Protein AF-A0A932CBG5-F1 (afdb_monomer)

pLDDT: mean 87.13, std 7.68, range [54.41, 96.56]

Secondary structure (DSSP, 8-state):
--HHHHHHHHTT-EEE-SSSS--HHHHHHHHHH--SEEE--GGG-S-HHHHHHHHHHHHTT-

Radius of gyration: 12.22 Å; Cα contacts (8 Å, |Δi|>4): 75; chains: 1; bounding box: 32×18×33 Å

Structure (mmCIF, N/CA/C/O backbone):
data_AF-A0A932CBG5-F1
#
_entry.id   AF-A0A932CBG5-F1
#
loop_
_atom_site.group_PDB
_atom_site.id
_atom_site.type_symbol
_atom_site.label_atom_id
_atom_site.label_alt_id
_atom_site.label_comp_id
_atom_site.label_asym_id
_atom_site.label_entity_id
_atom_site.label_seq_id
_atom_site.pdbx_PDB_ins_code
_atom_site.Cartn_x
_atom_site.Cartn_y
_atom_site.Cartn_z
_atom_site.occupancy
_atom_site.B_iso_or_equiv
_atom_site.auth_seq_id
_atom_site.auth_comp_id
_atom_site.auth_asym_id
_atom_site.auth_atom_id
_atom_site.pdbx_PDB_model_num
ATOM 1 N N . MET A 1 1 ? 17.699 4.025 -18.356 1.00 54.41 1 M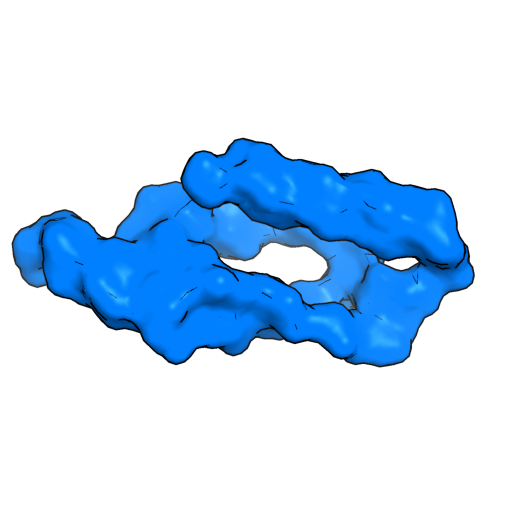ET A N 1
ATOM 2 C CA . MET A 1 1 ? 16.968 2.769 -18.635 1.00 54.41 1 MET A CA 1
ATOM 3 C C . MET A 1 1 ? 15.702 3.132 -19.390 1.00 54.41 1 MET A C 1
ATOM 5 O O . MET A 1 1 ? 15.051 4.071 -18.940 1.00 54.41 1 MET A O 1
ATOM 9 N N . PRO A 1 2 ? 15.374 2.486 -20.521 1.00 58.69 2 PRO A N 1
ATOM 10 C CA . PRO A 1 2 ? 14.124 2.760 -21.225 1.00 58.69 2 PRO A CA 1
ATOM 11 C C . PRO A 1 2 ? 12.938 2.528 -20.280 1.00 58.69 2 PRO A C 1
ATOM 13 O O . PRO A 1 2 ? 12.954 1.596 -19.476 1.00 58.69 2 PRO A O 1
ATOM 16 N N . SER A 1 3 ? 11.940 3.409 -20.339 1.00 66.88 3 SER A N 1
ATOM 17 C CA . SER A 1 3 ? 10.790 3.445 -19.422 1.00 66.88 3 SER A CA 1
ATOM 18 C C . SER A 1 3 ? 9.9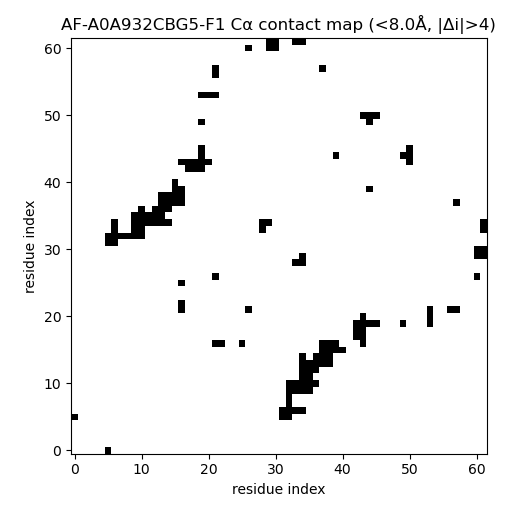97 2.134 -19.371 1.00 66.88 3 SER A C 1
ATOM 20 O O . SER A 1 3 ? 9.433 1.822 -18.327 1.00 66.88 3 SER A O 1
ATOM 22 N N . GLY A 1 4 ? 10.015 1.342 -20.451 1.00 80.31 4 GLY A N 1
ATOM 23 C CA . GLY A 1 4 ? 9.382 0.019 -20.513 1.00 80.31 4 GLY A CA 1
ATOM 24 C C . GLY A 1 4 ? 9.934 -0.968 -19.482 1.00 80.31 4 GLY A C 1
ATOM 25 O O . GLY A 1 4 ? 9.169 -1.507 -18.696 1.00 80.31 4 GLY A O 1
ATOM 26 N N . ILE A 1 5 ? 11.263 -1.092 -19.365 1.00 87.50 5 ILE A N 1
ATOM 27 C CA . ILE A 1 5 ? 11.894 -2.043 -18.428 1.00 87.50 5 ILE A CA 1
ATOM 28 C C . ILE A 1 5 ? 11.531 -1.735 -16.970 1.00 87.50 5 ILE A C 1
ATOM 30 O O . ILE A 1 5 ? 11.377 -2.647 -16.164 1.00 87.50 5 I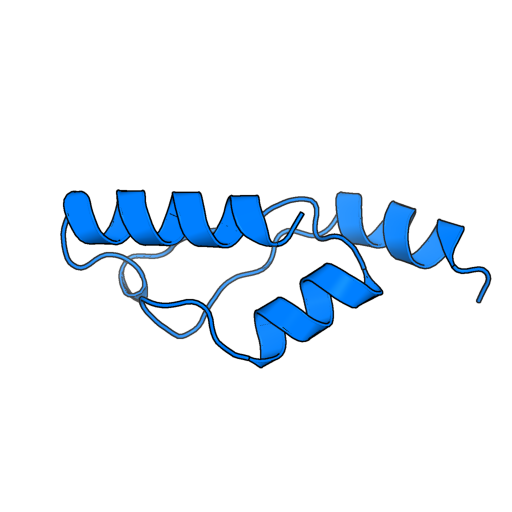LE A O 1
ATOM 34 N N . ARG A 1 6 ? 11.394 -0.454 -16.604 1.00 85.19 6 ARG A N 1
ATOM 35 C CA . ARG A 1 6 ? 11.009 -0.077 -15.233 1.00 85.19 6 ARG A CA 1
ATOM 36 C C . ARG A 1 6 ? 9.588 -0.520 -14.902 1.00 85.19 6 ARG A C 1
ATOM 38 O O . ARG A 1 6 ? 9.367 -0.987 -13.790 1.00 85.19 6 ARG A O 1
ATOM 45 N N . ARG A 1 7 ? 8.670 -0.401 -15.866 1.00 86.94 7 ARG A N 1
ATOM 46 C CA . ARG A 1 7 ? 7.291 -0.883 -15.739 1.00 86.94 7 ARG A CA 1
ATOM 47 C C . ARG A 1 7 ? 7.235 -2.405 -15.692 1.00 86.94 7 ARG A C 1
ATOM 49 O O . ARG A 1 7 ? 6.626 -2.946 -14.780 1.00 86.94 7 ARG A O 1
ATOM 56 N N . ASP A 1 8 ? 7.948 -3.084 -16.588 1.00 90.56 8 ASP A N 1
ATOM 57 C CA . ASP A 1 8 ? 8.001 -4.552 -16.617 1.00 90.56 8 ASP A CA 1
ATOM 58 C C . ASP A 1 8 ? 8.537 -5.124 -15.298 1.00 90.56 8 ASP A C 1
ATOM 60 O O . ASP A 1 8 ? 7.980 -6.071 -14.751 1.00 90.56 8 ASP A O 1
ATOM 64 N N . ILE A 1 9 ? 9.589 -4.510 -14.743 1.00 90.25 9 ILE A N 1
ATOM 65 C CA . ILE A 1 9 ? 10.112 -4.879 -13.423 1.00 90.25 9 ILE A CA 1
ATOM 66 C C . ILE A 1 9 ? 9.086 -4.566 -12.332 1.00 90.25 9 ILE A C 1
ATOM 68 O O . ILE A 1 9 ? 8.870 -5.401 -11.460 1.00 90.25 9 ILE A O 1
ATOM 72 N N . GLY A 1 10 ? 8.443 -3.396 -12.360 1.00 90.56 10 GLY A N 1
ATOM 73 C CA . GLY A 1 10 ? 7.469 -3.010 -11.341 1.00 90.56 10 GLY A CA 1
ATOM 74 C C . GLY A 1 10 ? 6.258 -3.936 -11.265 1.00 90.56 10 GLY A C 1
ATOM 75 O O . GLY A 1 10 ? 5.812 -4.235 -10.159 1.00 90.56 10 GLY A O 1
ATOM 76 N N . GLN A 1 11 ? 5.808 -4.500 -12.390 1.00 91.31 11 GLN A N 1
ATOM 77 C CA . GLN A 1 11 ? 4.748 -5.518 -12.423 1.00 91.31 11 GLN A CA 1
ATOM 78 C C . GLN A 1 11 ? 5.112 -6.809 -11.666 1.00 91.31 11 GLN A C 1
ATOM 80 O O . GLN A 1 11 ? 4.224 -7.556 -11.263 1.00 91.31 11 GLN A O 1
ATOM 85 N N . LEU A 1 12 ? 6.401 -7.067 -11.428 1.00 93.12 12 LEU A N 1
ATOM 86 C CA . LEU A 1 12 ? 6.886 -8.214 -10.649 1.00 93.12 12 LEU A CA 1
ATOM 87 C C . LEU A 1 12 ? 7.060 -7.895 -9.156 1.00 93.12 12 LEU A C 1
ATOM 89 O O . LEU A 1 12 ? 7.401 -8.782 -8.372 1.00 93.12 12 LEU A O 1
ATOM 93 N N . LEU A 1 13 ? 6.865 -6.638 -8.753 1.00 90.12 13 LEU A N 1
ATOM 94 C CA . LEU A 1 13 ? 7.077 -6.180 -7.385 1.00 90.12 13 LEU A CA 1
ATOM 95 C C . LEU A 1 13 ? 5.755 -6.042 -6.631 1.00 90.12 13 LEU A C 1
ATOM 97 O O . LEU A 1 13 ? 4.795 -5.441 -7.114 1.00 90.12 13 LEU A O 1
ATOM 101 N N . ILE A 1 14 ? 5.755 -6.537 -5.393 1.00 89.56 14 ILE A N 1
ATOM 102 C CA . ILE A 1 14 ? 4.675 -6.342 -4.425 1.00 89.56 14 ILE A CA 1
ATOM 103 C C . ILE A 1 14 ? 5.225 -5.508 -3.266 1.00 89.56 14 ILE A C 1
ATOM 105 O O . ILE A 1 14 ? 6.164 -5.918 -2.582 1.00 89.56 14 ILE A O 1
ATOM 109 N N . GLY A 1 15 ? 4.656 -4.320 -3.059 1.00 86.69 15 GLY A N 1
ATOM 110 C CA . GLY A 1 15 ? 5.086 -3.380 -2.020 1.00 86.69 15 GLY A CA 1
ATOM 111 C C . GLY A 1 15 ? 4.298 -3.527 -0.720 1.00 86.69 15 GLY A C 1
ATOM 112 O O . GLY A 1 15 ? 3.121 -3.871 -0.742 1.00 86.69 15 GLY A O 1
ATOM 113 N N . SER A 1 16 ? 4.918 -3.217 0.421 1.00 85.69 16 SER A N 1
ATOM 114 C CA . SER A 1 16 ? 4.200 -3.064 1.697 1.00 85.69 16 SER A CA 1
ATOM 115 C C . SER A 1 16 ? 4.166 -1.607 2.137 1.00 85.69 16 SER A C 1
ATOM 117 O O . SER A 1 16 ? 5.074 -0.841 1.810 1.00 85.69 16 SER A O 1
ATOM 119 N N . VAL A 1 17 ? 3.150 -1.240 2.916 1.00 84.75 17 VAL A N 1
ATOM 120 C CA . VAL A 1 17 ? 2.927 0.141 3.359 1.00 84.75 17 VAL A CA 1
ATOM 121 C C . VAL A 1 17 ? 3.119 0.239 4.879 1.00 84.75 17 VAL A C 1
ATOM 123 O O . VAL A 1 17 ? 2.706 -0.670 5.609 1.00 84.75 17 VAL A O 1
ATOM 126 N N . PRO A 1 18 ? 3.769 1.296 5.400 1.00 85.00 18 PRO A N 1
ATOM 127 C CA . PRO A 1 18 ? 3.956 1.475 6.841 1.00 85.00 18 PRO A CA 1
ATOM 128 C C . PRO A 1 18 ? 2.758 2.139 7.546 1.00 85.00 18 PRO A C 1
ATOM 130 O O . PRO A 1 18 ? 2.847 2.400 8.739 1.00 85.00 18 PRO A O 1
ATOM 133 N N . ALA A 1 19 ? 1.663 2.421 6.835 1.00 84.19 19 ALA A N 1
ATOM 134 C CA . ALA A 1 19 ? 0.510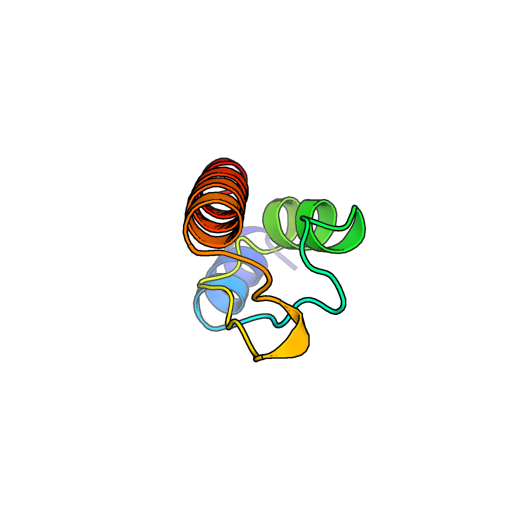 3.182 7.316 1.00 84.19 19 ALA A CA 1
ATOM 135 C C . ALA A 1 19 ? -0.823 2.549 6.876 1.00 84.19 19 ALA A C 1
ATOM 137 O O . ALA A 1 19 ? -0.847 1.669 6.013 1.00 84.19 19 ALA A O 1
ATOM 138 N N . THR A 1 20 ? -1.928 3.019 7.454 1.00 86.56 20 THR A N 1
ATOM 139 C CA . THR A 1 20 ? -3.311 2.611 7.138 1.00 86.56 20 THR A CA 1
ATOM 140 C C . THR A 1 20 ? -3.933 3.440 6.009 1.00 86.56 20 THR A C 1
ATOM 142 O O . THR A 1 20 ? -5.058 3.184 5.594 1.00 86.56 20 THR A O 1
ATOM 145 N N . THR A 1 21 ? -3.179 4.396 5.457 1.00 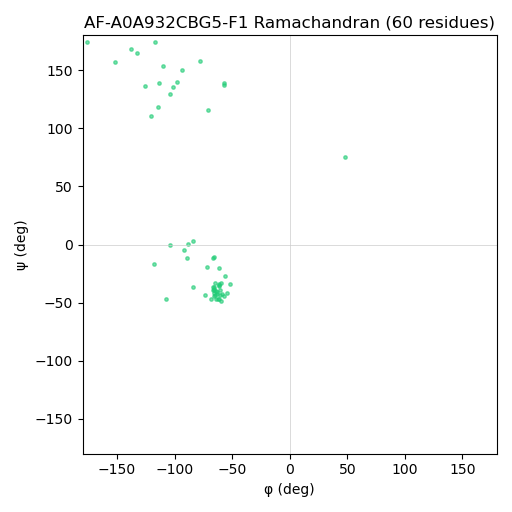85.44 21 THR A N 1
ATOM 146 C CA . THR A 1 21 ? -3.525 5.225 4.291 1.00 85.44 21 THR A CA 1
ATOM 147 C C . THR A 1 21 ? -2.356 5.279 3.308 1.00 85.44 21 THR A C 1
ATOM 149 O O . THR A 1 21 ? -1.234 4.890 3.643 1.00 85.44 21 THR A O 1
ATOM 152 N N . ILE A 1 22 ? -2.606 5.714 2.069 1.00 84.50 22 ILE A N 1
ATOM 153 C CA . ILE A 1 22 ? -1.572 5.767 1.027 1.00 84.50 22 ILE A CA 1
ATOM 154 C C . ILE A 1 22 ? -0.560 6.882 1.314 1.00 84.50 22 ILE A C 1
ATOM 156 O O . ILE A 1 22 ? -0.912 8.062 1.201 1.00 84.50 22 ILE A O 1
ATOM 160 N N . PRO A 1 23 ? 0.716 6.546 1.571 1.00 85.81 23 PRO A N 1
ATOM 161 C CA . PRO A 1 23 ? 1.750 7.541 1.785 1.00 85.81 23 PRO A CA 1
ATOM 162 C C . PRO A 1 23 ? 2.217 8.132 0.446 1.00 85.81 23 PRO A C 1
ATOM 164 O O . PRO A 1 23 ? 2.070 7.525 -0.623 1.00 85.81 23 PRO A O 1
ATOM 167 N N . ALA A 1 24 ? 2.800 9.329 0.488 1.00 84.44 24 ALA A N 1
ATOM 168 C CA . ALA A 1 24 ? 3.235 10.049 -0.710 1.00 84.44 24 ALA A CA 1
ATOM 169 C C . ALA A 1 24 ? 4.282 9.263 -1.521 1.00 84.44 24 ALA A C 1
ATOM 171 O O . ALA A 1 24 ? 4.289 9.303 -2.753 1.00 84.44 24 ALA A O 1
ATOM 172 N N . GLU A 1 25 ? 5.126 8.495 -0.841 1.00 82.94 25 GLU A N 1
ATOM 173 C CA . GLU A 1 25 ? 6.176 7.659 -1.416 1.00 82.94 25 GLU A CA 1
ATOM 174 C C . GLU A 1 25 ? 5.589 6.553 -2.297 1.00 82.94 25 GLU A C 1
ATOM 176 O O . GLU A 1 25 ? 6.087 6.312 -3.398 1.00 82.94 25 GLU A O 1
ATOM 181 N N . LEU A 1 26 ? 4.479 5.935 -1.874 1.00 83.25 26 LEU A N 1
ATOM 182 C CA . LEU A 1 26 ? 3.811 4.894 -2.658 1.00 83.25 26 LEU A CA 1
ATOM 183 C C . LEU A 1 26 ? 3.228 5.467 -3.956 1.00 83.25 26 LEU A C 1
ATOM 185 O O . LEU A 1 26 ? 3.322 4.836 -5.006 1.00 83.25 26 LEU A O 1
ATOM 189 N N . ARG A 1 27 ? 2.711 6.703 -3.915 1.00 85.56 27 ARG A N 1
ATOM 190 C CA . ARG A 1 27 ? 2.223 7.416 -5.112 1.00 85.56 27 ARG A CA 1
ATOM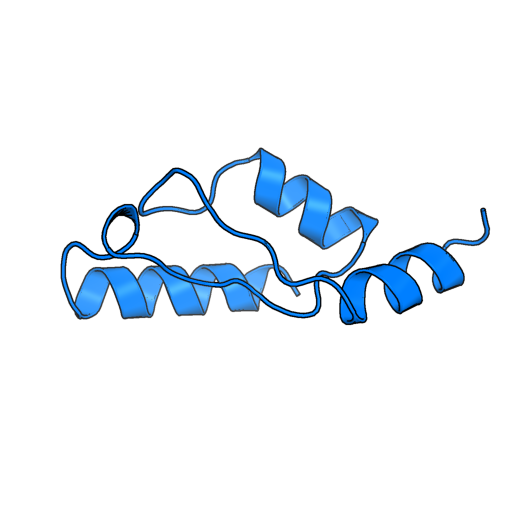 191 C C . ARG A 1 27 ? 3.344 7.713 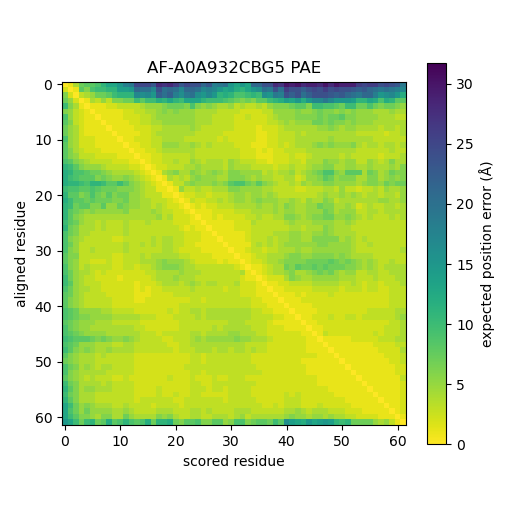-6.106 1.00 85.56 27 ARG A C 1
ATOM 193 O O . ARG A 1 27 ? 3.108 7.768 -7.312 1.00 85.56 27 ARG A O 1
ATOM 200 N N . SER A 1 28 ? 4.553 7.966 -5.618 1.00 86.56 28 SER A N 1
ATOM 201 C CA . SER A 1 28 ? 5.725 8.186 -6.472 1.00 86.56 28 SER A CA 1
ATOM 202 C C . SER A 1 28 ? 6.206 6.875 -7.097 1.00 86.56 28 SER A C 1
ATOM 204 O O . SER A 1 28 ? 6.422 6.828 -8.306 1.00 86.56 28 SER A O 1
ATOM 206 N N . LEU A 1 29 ? 6.262 5.792 -6.313 1.00 84.81 29 LEU A N 1
ATOM 207 C CA . LEU A 1 29 ? 6.629 4.459 -6.803 1.00 84.81 29 LEU A CA 1
ATOM 208 C C . LEU A 1 29 ? 5.637 3.916 -7.838 1.00 84.81 29 LEU A C 1
ATOM 210 O O . LEU A 1 29 ? 6.062 3.398 -8.868 1.00 84.81 29 LEU A O 1
ATOM 214 N N . ALA A 1 30 ? 4.331 4.078 -7.611 1.00 85.94 30 ALA A N 1
ATOM 215 C CA . ALA A 1 30 ? 3.303 3.663 -8.564 1.00 85.94 30 ALA A CA 1
ATOM 216 C C . ALA A 1 30 ? 3.447 4.390 -9.913 1.00 85.94 30 ALA A C 1
ATOM 218 O O . ALA A 1 30 ? 3.431 3.750 -10.962 1.00 85.94 30 ALA A O 1
ATOM 219 N N . ARG A 1 31 ? 3.697 5.708 -9.897 1.00 84.69 31 ARG A N 1
ATOM 220 C CA . ARG A 1 31 ? 3.903 6.501 -11.122 1.00 84.69 31 ARG A CA 1
ATOM 221 C C . ARG A 1 31 ? 5.165 6.114 -11.893 1.00 84.69 31 ARG A C 1
ATOM 223 O O . ARG A 1 31 ? 5.151 6.126 -13.123 1.00 84.69 31 ARG A O 1
ATOM 230 N N . GLU A 1 32 ? 6.254 5.810 -11.192 1.00 85.94 32 GLU A N 1
ATOM 231 C CA . GLU A 1 32 ? 7.547 5.533 -11.827 1.00 85.94 32 GLU A CA 1
ATOM 232 C C . GLU A 1 32 ? 7.687 4.078 -12.298 1.00 85.94 32 GLU A C 1
ATOM 234 O O . GLU A 1 32 ? 8.264 3.834 -13.360 1.00 85.94 32 GLU A O 1
ATOM 239 N N . PHE A 1 33 ? 7.147 3.125 -11.535 1.00 85.69 33 PHE A N 1
ATOM 240 C CA . PHE A 1 33 ? 7.367 1.696 -11.757 1.00 85.69 33 PHE A CA 1
ATOM 241 C C . PHE A 1 33 ? 6.100 0.910 -12.091 1.00 85.69 33 PHE A C 1
ATOM 243 O O . PHE A 1 33 ? 6.244 -0.184 -12.607 1.00 85.69 33 PHE A O 1
ATOM 250 N N . GLN A 1 34 ? 4.888 1.425 -11.851 1.00 86.56 34 GLN A N 1
ATOM 251 C CA . GLN A 1 34 ? 3.641 0.644 -11.937 1.00 86.56 34 GLN A CA 1
ATOM 252 C C . GLN A 1 34 ? 3.759 -0.686 -11.179 1.00 86.56 34 GLN A C 1
ATOM 254 O O . GLN A 1 34 ? 3.939 -1.746 -11.775 1.00 86.56 34 GLN A O 1
ATOM 259 N N . LEU A 1 35 ? 3.708 -0.619 -9.847 1.00 87.06 35 LEU A N 1
ATOM 260 C CA . LEU A 1 35 ? 3.798 -1.804 -8.992 1.00 87.06 35 LEU A CA 1
ATOM 261 C C . LEU A 1 35 ? 2.703 -2.826 -9.341 1.00 87.06 35 LEU A C 1
ATOM 263 O O . LEU A 1 35 ? 1.545 -2.454 -9.518 1.00 87.06 35 LEU A O 1
ATOM 267 N N . GLY A 1 36 ? 3.068 -4.107 -9.392 1.00 88.38 36 GLY A N 1
ATOM 268 C CA . GLY A 1 36 ? 2.144 -5.208 -9.681 1.00 88.38 36 GLY A CA 1
ATOM 269 C C . GLY A 1 36 ? 1.167 -5.506 -8.543 1.00 88.38 36 GLY A C 1
ATOM 270 O O . GLY A 1 36 ? 0.119 -6.106 -8.769 1.00 88.38 36 GLY A O 1
ATOM 271 N N . GLY A 1 37 ? 1.475 -5.073 -7.317 1.00 89.75 37 GLY A N 1
ATOM 272 C CA . GLY A 1 37 ? 0.543 -5.181 -6.200 1.00 89.75 37 GLY A CA 1
ATOM 273 C C . GLY A 1 37 ? 1.025 -4.553 -4.897 1.00 89.75 37 GLY A C 1
ATOM 274 O O . GLY A 1 37 ? 2.169 -4.111 -4.758 1.00 89.75 37 GLY A O 1
ATOM 275 N N . VAL A 1 38 ? 0.127 -4.552 -3.913 1.00 90.12 38 VAL A N 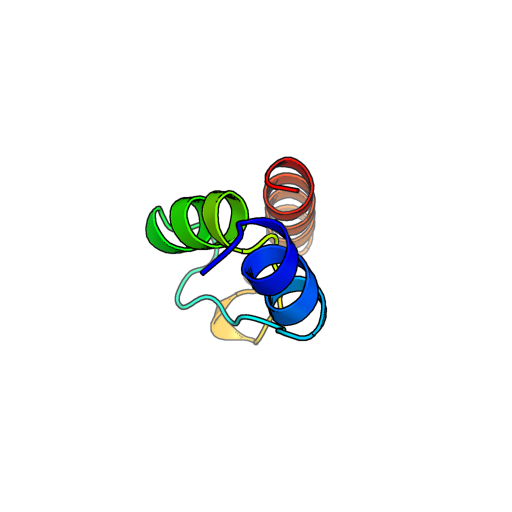1
ATOM 276 C CA . VAL A 1 38 ? 0.392 -4.135 -2.533 1.00 90.12 38 VAL A CA 1
ATOM 277 C C . VAL A 1 38 ? -0.017 -5.263 -1.592 1.00 90.12 38 VAL A C 1
ATOM 279 O O . VAL A 1 38 ? -1.073 -5.867 -1.764 1.00 90.12 38 VAL A O 1
ATOM 282 N N . ILE A 1 39 ? 0.817 -5.547 -0.594 1.00 91.50 39 ILE A N 1
ATOM 283 C CA . ILE A 1 39 ? 0.523 -6.503 0.474 1.00 91.50 39 ILE A CA 1
ATOM 284 C C . ILE A 1 39 ? 0.169 -5.765 1.768 1.00 91.50 39 ILE A C 1
ATOM 286 O O . ILE A 1 39 ? 0.896 -4.869 2.210 1.00 91.50 39 ILE A O 1
ATOM 290 N N . LEU A 1 40 ? -0.953 -6.157 2.377 1.00 91.94 40 LEU A N 1
ATOM 291 C CA . LEU A 1 40 ? -1.432 -5.622 3.650 1.00 91.94 40 LEU A CA 1
ATOM 292 C C . LEU A 1 40 ? -1.031 -6.540 4.805 1.00 91.94 40 LEU A C 1
ATOM 294 O O . LEU A 1 40 ? -1.119 -7.763 4.714 1.00 91.94 40 LEU A O 1
ATOM 298 N N . PHE A 1 41 ? -0.626 -5.931 5.912 1.00 93.38 41 PHE A N 1
ATOM 299 C CA . PHE A 1 41 ? -0.355 -6.585 7.188 1.00 93.38 41 PHE A CA 1
ATOM 300 C C . PHE A 1 41 ? -1.322 -6.066 8.256 1.00 93.38 41 PHE A C 1
ATOM 302 O O . PHE A 1 41 ? -2.036 -5.095 8.031 1.00 93.38 41 PHE A O 1
ATOM 309 N N . ALA A 1 42 ? -1.290 -6.649 9.458 1.00 92.69 42 ALA A N 1
ATOM 310 C CA . ALA A 1 42 ? -2.129 -6.209 10.580 1.00 92.69 42 ALA A CA 1
ATOM 311 C C . ALA A 1 42 ? -2.027 -4.695 10.867 1.00 92.69 42 ALA A C 1
ATOM 313 O O . ALA A 1 42 ? -3.023 -4.061 11.177 1.00 92.69 42 ALA A O 1
ATOM 314 N N . ARG A 1 43 ? -0.846 -4.088 10.674 1.00 90.50 43 ARG A N 1
ATOM 315 C CA . ARG A 1 43 ? -0.631 -2.633 10.821 1.00 90.50 43 ARG A CA 1
ATOM 316 C C . ARG A 1 43 ? -1.366 -1.763 9.791 1.00 90.50 43 ARG A C 1
ATOM 318 O O . ARG A 1 43 ? -1.327 -0.549 9.909 1.00 90.50 43 ARG A O 1
ATOM 325 N N . ASN A 1 44 ? -1.933 -2.362 8.746 1.00 91.25 44 ASN A N 1
ATOM 326 C CA . ASN A 1 44 ? -2.647 -1.678 7.667 1.00 91.25 44 ASN A CA 1
ATOM 327 C C . ASN A 1 44 ? -4.172 -1.826 7.797 1.00 91.25 44 ASN A C 1
ATOM 329 O O . ASN A 1 44 ? -4.893 -1.327 6.936 1.00 91.25 44 ASN A O 1
ATOM 333 N N . ILE A 1 45 ? -4.642 -2.537 8.830 1.00 93.25 45 ILE A N 1
ATOM 334 C CA . ILE A 1 45 ? -6.036 -2.945 9.002 1.00 93.25 45 ILE A CA 1
ATOM 335 C C . ILE A 1 45 ? -6.559 -2.359 10.314 1.00 93.25 45 ILE A C 1
ATOM 337 O O . ILE A 1 45 ? -6.162 -2.797 11.392 1.00 93.25 45 ILE A O 1
ATOM 341 N N . GLU A 1 46 ? -7.474 -1.400 10.212 1.00 94.50 46 GLU A N 1
ATOM 342 C CA . GLU A 1 46 ? -8.197 -0.837 11.361 1.00 94.50 46 GLU A CA 1
ATOM 343 C C . GLU A 1 46 ? -9.656 -1.304 11.389 1.00 94.50 46 GLU A C 1
ATOM 345 O O . GLU A 1 46 ? -10.145 -1.761 12.421 1.00 94.50 46 GLU A O 1
ATOM 350 N N . ALA A 1 47 ? -10.339 -1.232 10.244 1.00 95.19 47 ALA A N 1
ATOM 351 C CA . ALA A 1 47 ? -11.731 -1.638 10.077 1.00 95.19 47 ALA A CA 1
ATOM 352 C C . ALA A 1 47 ? -11.996 -2.087 8.626 1.00 95.19 47 ALA A C 1
ATOM 354 O O . ALA A 1 47 ? -11.272 -1.662 7.720 1.00 95.19 47 ALA A O 1
ATOM 355 N N . PRO A 1 48 ? -13.024 -2.917 8.365 1.00 95.69 48 PRO A N 1
ATOM 356 C CA . PRO A 1 48 ? -13.365 -3.356 7.010 1.00 95.69 48 PRO A CA 1
ATOM 357 C C . PRO A 1 48 ? -13.579 -2.203 6.018 1.00 95.69 48 PRO A C 1
ATOM 359 O O . PRO A 1 48 ? -13.095 -2.267 4.889 1.00 95.69 48 PRO A O 1
ATOM 362 N N . GLU A 1 49 ? -14.253 -1.135 6.444 1.00 96.56 49 GLU A N 1
ATOM 363 C CA . GLU A 1 49 ? -14.539 0.047 5.626 1.00 96.56 49 GLU A CA 1
ATOM 364 C C . GLU A 1 49 ? -13.249 0.778 5.235 1.00 96.56 49 GLU A C 1
ATOM 366 O O . GLU A 1 49 ? -13.058 1.113 4.067 1.00 96.56 49 GLU A O 1
ATOM 371 N N . GLN A 1 50 ? -12.324 0.938 6.187 1.00 94.62 50 GLN A N 1
ATOM 372 C CA . GLN A 1 50 ? -11.011 1.538 5.944 1.00 94.62 50 GLN A CA 1
ATOM 373 C C . GLN A 1 50 ? -10.186 0.703 4.956 1.00 94.62 50 GLN A C 1
ATOM 375 O O . GLN A 1 50 ? -9.540 1.262 4.073 1.00 94.62 50 GLN A O 1
ATOM 380 N N . VAL A 1 51 ? -10.217 -0.630 5.052 1.00 94.75 51 VAL A N 1
ATOM 381 C CA . VAL A 1 51 ? -9.497 -1.504 4.108 1.00 94.75 51 VAL A CA 1
ATOM 382 C C . VAL A 1 51 ? -10.093 -1.420 2.701 1.00 94.75 51 VAL A C 1
ATOM 384 O O . VAL A 1 51 ? -9.348 -1.457 1.717 1.00 94.75 51 VAL A O 1
ATOM 387 N N . ALA A 1 52 ? -11.417 -1.294 2.586 1.00 94.69 52 ALA A N 1
ATOM 388 C CA . ALA A 1 52 ? -12.085 -1.108 1.301 1.00 94.69 52 ALA A CA 1
ATOM 389 C C . ALA A 1 52 ? -11.681 0.223 0.647 1.00 94.69 52 ALA A C 1
ATOM 391 O O . ALA A 1 52 ? -11.294 0.229 -0.524 1.00 94.69 52 ALA A O 1
ATOM 392 N N . GLU A 1 53 ? -11.692 1.319 1.410 1.00 93.69 53 GLU A N 1
ATOM 393 C CA . GLU A 1 53 ? -11.237 2.639 0.954 1.00 93.69 53 GLU A CA 1
ATOM 394 C C . GLU A 1 53 ? -9.755 2.612 0.560 1.00 93.69 53 GLU A C 1
ATOM 396 O O . GLU A 1 53 ? -9.398 3.008 -0.547 1.00 93.69 53 GLU A O 1
ATOM 401 N N . PHE A 1 54 ? -8.898 2.024 1.398 1.00 92.50 54 PHE A N 1
ATOM 402 C CA . PHE A 1 54 ? -7.476 1.862 1.103 1.00 92.50 54 PHE A CA 1
ATOM 403 C C . PHE A 1 54 ? -7.237 1.086 -0.199 1.00 92.50 54 PHE A C 1
ATOM 405 O O . PHE A 1 54 ? -6.403 1.466 -1.019 1.00 92.50 54 PHE A O 1
ATOM 412 N N . SER A 1 55 ? -7.974 -0.007 -0.409 1.00 91.62 55 SER A N 1
ATOM 413 C CA . SER A 1 55 ? -7.846 -0.838 -1.612 1.00 91.62 55 SER A CA 1
ATOM 414 C C . SER A 1 55 ? -8.305 -0.097 -2.869 1.00 91.62 55 SER A C 1
ATOM 416 O O . SER A 1 55 ? -7.668 -0.211 -3.918 1.00 91.62 55 SER A O 1
ATOM 418 N N . HIS A 1 56 ? -9.382 0.685 -2.761 1.00 92.62 56 HIS A N 1
ATOM 419 C CA . HIS A 1 56 ? -9.859 1.555 -3.833 1.00 92.62 56 HIS A CA 1
ATOM 420 C C . HIS A 1 56 ? -8.820 2.627 -4.184 1.00 92.62 56 HIS A C 1
ATOM 422 O O . HIS A 1 56 ? -8.474 2.807 -5.354 1.00 92.62 56 HIS A O 1
ATOM 428 N N . ASP A 1 57 ? -8.255 3.285 -3.174 1.00 90.25 57 ASP A N 1
ATOM 429 C CA . ASP A 1 57 ? -7.217 4.290 -3.369 1.00 90.25 57 ASP A CA 1
ATOM 430 C C . ASP A 1 57 ? -5.984 3.695 -4.053 1.00 90.25 57 ASP A C 1
ATOM 432 O O . ASP A 1 57 ? -5.409 4.335 -4.933 1.00 90.25 57 ASP A O 1
ATOM 436 N N . VAL A 1 58 ? -5.585 2.465 -3.705 1.00 88.56 58 VAL A N 1
ATOM 437 C CA . VAL A 1 58 ? -4.422 1.804 -4.322 1.00 88.56 58 VAL A CA 1
ATOM 438 C C . VAL A 1 58 ? -4.691 1.519 -5.796 1.00 88.56 58 VAL A C 1
ATOM 440 O O . VAL A 1 58 ? -3.819 1.772 -6.625 1.00 88.56 58 VAL A O 1
ATOM 443 N N . GLN A 1 59 ? -5.896 1.056 -6.139 1.00 87.25 59 GLN A N 1
ATOM 444 C CA . GLN A 1 59 ? -6.303 0.864 -7.535 1.00 87.25 59 GLN A CA 1
ATOM 445 C C . GLN A 1 59 ? -6.295 2.171 -8.335 1.00 87.25 59 GLN A C 1
ATOM 447 O O . GLN A 1 59 ? -5.915 2.163 -9.501 1.00 87.25 59 GLN A O 1
ATOM 452 N N . SER A 1 60 ? -6.640 3.302 -7.714 1.00 87.81 60 SER A N 1
ATOM 453 C CA . SER A 1 60 ? -6.624 4.613 -8.381 1.00 87.81 60 SER A CA 1
ATOM 454 C C . SER A 1 60 ? -5.219 5.111 -8.766 1.00 87.81 60 SER A C 1
ATOM 456 O O . SER A 1 60 ? -5.096 6.090 -9.501 1.00 87.81 60 SER A O 1
ATOM 458 N N . LEU A 1 61 ? -4.156 4.464 -8.267 1.00 81.62 61 LEU A N 1
ATOM 459 C CA . LEU A 1 61 ? -2.764 4.798 -8.588 1.00 81.62 61 LEU A CA 1
ATOM 460 C C . LEU A 1 61 ? -2.205 4.062 -9.816 1.00 81.62 61 LEU A C 1
ATOM 462 O O . LEU A 1 61 ? -1.092 4.400 -10.231 1.00 81.62 61 LEU A O 1
ATOM 466 N N . ALA A 1 62 ? -2.910 3.046 -10.327 1.00 69.62 62 ALA A N 1
ATOM 467 C CA . ALA A 1 62 ? -2.452 2.173 -11.413 1.00 69.62 62 ALA A CA 1
ATOM 468 C C . ALA A 1 62 ? -2.591 2.809 -12.808 1.00 69.62 62 ALA A C 1
ATOM 470 O O . ALA A 1 62 ? -3.625 3.466 -13.066 1.00 69.62 62 ALA A O 1
#

Solvent-accessible surface area (backbone atoms only — not comparable to full-atom values): 3688 Å² total; per-residue (Å²): 130,67,70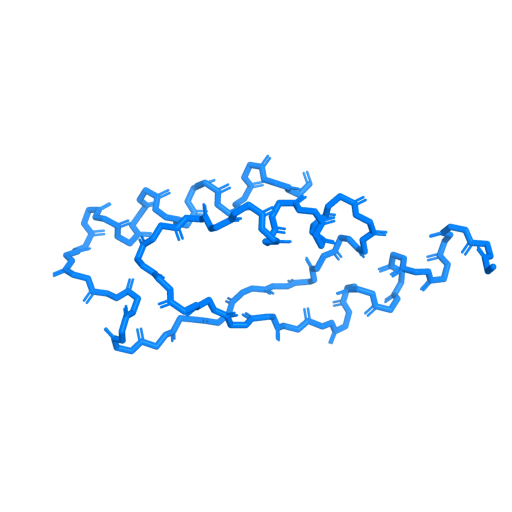,63,60,43,32,61,53,18,49,75,36,71,47,75,68,98,43,62,58,89,52,74,66,56,60,51,46,26,70,67,20,41,54,53,41,75,52,84,54,75,79,34,58,89,46,74,69,54,44,52,52,41,52,51,56,58,58,72,52,108

Sequence (62 aa):
MPSGIRRDIGQLLIGSVPATTIPAELRSLAREFQLGGVILFARNIEAPEQVAEFSHDVQSLA

Mean predicted aligned error: 4.3 Å

Nearest PDB structures (foldseek):
  5g6t-assembly2_B  TM=9.171E-01  e=8.346E-03  Pseudomonas aeruginosa PAO1
  3tev-assembly1_A  TM=9.053E-01  e=1.853E-02  Deinococcus radiodurans R1 = ATCC 13939 = DSM 20539
  6jtk-assembly1_A  TM=8.995E-01  e=6.127E-02  Neisseria gonorrhoeae
  6jtk-assembly3_E  TM=8.990E-01  e=7.479E-02  Neisseria gonorrhoeae
  3gsm-assembly1_A  TM=8.989E-01  e=1.360E-01  Vibrio cholerae

Foldseek 3Di:
DPQVVLQVVQLVDEAEDQALADDPVLLVSCVRRVHNYYDDDPRNDDDPVSVVVRVVVNVVSD